Protein AF-A0A4R4LJ02-F1 (afdb_monomer_lite)

Secondary structure (DSSP, 8-state):
-EEEEEEETTEEEEEEESTTS-S-----SEEEEEEEETTEEEEEEEE---SSSBPPPEEEE--SSEEEEEEEEEE-TTS-EEEEEEPPPEEE-

pLDDT: mean 83.17, std 13.17, range [44.62, 96.06]

Sequence (93 aa):
MGVCVSWTNSQLKGDFYVNSWGGNAQHYGTARVYINYNGDLKYKYTVVTDHLGQYPLATHSTSGDGYGYTLVDTFNQNGSSIGGGSSPFQYFR

Foldseek 3Di:
DPWAWDDDDQKIKIKDFQQPDPDDSPWFQKKWKWKQKQNDTGTFDMDGCPDGTIDDIGMDGHDPWTKMKMWMWTHHNVRHTPGIDIHDIDTDD

Structure (mmCIF, N/CA/C/O backbone):
data_AF-A0A4R4LJ02-F1
#
_entry.id   AF-A0A4R4LJ02-F1
#
loop_
_atom_site.group_PDB
_atom_site.id
_atom_site.type_symbol
_atom_site.label_atom_id
_atom_site.label_alt_id
_atom_site.label_comp_id
_atom_site.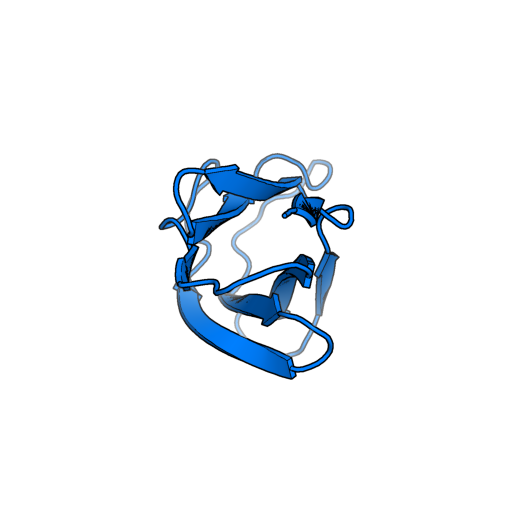label_asym_id
_atom_site.label_entity_id
_atom_site.label_seq_id
_atom_site.pdbx_PDB_ins_code
_atom_site.Cartn_x
_atom_site.Cartn_y
_atom_site.Cartn_z
_atom_site.occupancy
_atom_site.B_iso_or_equiv
_atom_site.auth_seq_id
_atom_site.auth_comp_id
_atom_site.auth_asym_id
_atom_site.auth_atom_id
_atom_site.pdbx_PDB_model_num
ATOM 1 N N . MET A 1 1 ? 6.029 4.431 9.857 1.00 56.09 1 MET A N 1
ATOM 2 C CA . MET A 1 1 ? 5.150 3.360 9.353 1.00 56.09 1 MET A CA 1
ATOM 3 C C . MET A 1 1 ? 6.064 2.338 8.731 1.00 56.09 1 MET A C 1
ATOM 5 O O . MET A 1 1 ? 6.943 2.740 7.977 1.00 56.09 1 MET A O 1
ATOM 9 N N . GLY A 1 2 ? 5.896 1.062 9.061 1.00 58.69 2 GLY A N 1
ATOM 10 C CA . GLY A 1 2 ? 6.609 -0.005 8.384 1.00 58.69 2 GLY A CA 1
ATOM 11 C C . GLY A 1 2 ? 5.781 -0.329 7.162 1.00 58.69 2 GLY A C 1
ATOM 12 O O . GLY A 1 2 ? 4.938 -1.214 7.217 1.00 58.69 2 GLY A O 1
ATOM 13 N N . VAL A 1 3 ? 5.914 0.477 6.115 1.00 58.91 3 VAL A N 1
ATOM 14 C CA . VAL A 1 3 ? 5.345 0.120 4.823 1.00 58.91 3 VAL A CA 1
ATOM 15 C C . VAL A 1 3 ? 6.496 -0.458 4.025 1.00 58.91 3 VAL A C 1
ATOM 17 O O . VAL A 1 3 ? 7.489 0.231 3.788 1.00 58.91 3 VAL A O 1
ATOM 20 N N . CYS A 1 4 ? 6.391 -1.722 3.639 1.00 66.69 4 CYS A N 1
ATOM 21 C CA . CYS A 1 4 ? 7.338 -2.315 2.710 1.00 66.69 4 CYS A CA 1
ATOM 22 C C . CYS A 1 4 ? 6.629 -2.758 1.442 1.00 66.69 4 CYS A C 1
ATOM 24 O O . CYS A 1 4 ? 5.417 -2.967 1.384 1.00 66.69 4 CYS A O 1
ATOM 26 N N . VAL A 1 5 ? 7.415 -2.818 0.384 1.00 67.44 5 VAL A N 1
ATOM 27 C CA . VAL A 1 5 ? 7.018 -3.421 -0.870 1.00 67.44 5 VAL A CA 1
ATOM 28 C C . VAL A 1 5 ? 8.123 -4.397 -1.221 1.00 67.44 5 VAL A C 1
ATOM 30 O O . VAL A 1 5 ? 9.305 -4.122 -1.020 1.00 67.44 5 VAL A O 1
ATOM 33 N N . SER A 1 6 ? 7.733 -5.554 -1.711 1.00 75.00 6 SER A N 1
ATOM 34 C CA . SER A 1 6 ? 8.630 -6.515 -2.319 1.00 75.00 6 SER A CA 1
ATOM 35 C C . SER A 1 6 ? 8.067 -6.896 -3.676 1.00 75.00 6 SER A C 1
ATOM 37 O O . SER A 1 6 ? 6.874 -6.735 -3.946 1.00 75.00 6 SER A O 1
ATOM 39 N N . TRP A 1 7 ? 8.933 -7.371 -4.558 1.00 67.88 7 TRP A N 1
ATOM 40 C CA . TRP A 1 7 ? 8.529 -7.904 -5.848 1.00 67.88 7 TRP A CA 1
ATOM 41 C C . TRP A 1 7 ? 8.958 -9.365 -5.946 1.00 67.88 7 TRP A C 1
ATOM 43 O O . TRP A 1 7 ? 10.051 -9.736 -5.516 1.00 67.88 7 TRP A O 1
ATOM 53 N N . THR A 1 8 ? 8.087 -10.222 -6.470 1.00 79.31 8 THR A N 1
ATOM 54 C CA . THR A 1 8 ? 8.389 -11.640 -6.699 1.00 79.31 8 THR A CA 1
ATOM 55 C C . THR A 1 8 ? 7.539 -12.168 -7.844 1.00 79.31 8 THR A C 1
ATOM 57 O O . THR A 1 8 ? 6.327 -11.972 -7.818 1.00 79.31 8 THR A O 1
ATOM 60 N N . ASN A 1 9 ? 8.143 -12.891 -8.795 1.00 70.06 9 ASN A N 1
ATOM 61 C CA . ASN A 1 9 ? 7.447 -13.667 -9.835 1.00 70.06 9 ASN A CA 1
ATOM 62 C C . ASN A 1 9 ? 6.278 -12.904 -10.486 1.00 70.06 9 ASN A C 1
ATOM 64 O O . ASN A 1 9 ? 5.133 -13.352 -10.442 1.00 70.06 9 ASN A O 1
ATOM 68 N N . SER A 1 10 ? 6.568 -11.723 -11.042 1.00 84.06 10 SER A N 1
ATOM 69 C CA . SER A 1 10 ? 5.579 -10.860 -11.707 1.00 84.06 10 SER A CA 1
ATOM 70 C C . SER A 1 10 ? 4.513 -10.260 -10.781 1.00 84.06 10 SER A C 1
ATOM 72 O O . SER A 1 10 ? 3.450 -9.854 -11.253 1.00 84.06 10 SER A O 1
ATOM 74 N N . GLN A 1 11 ? 4.786 -10.126 -9.483 1.00 90.19 11 GLN A N 1
ATOM 75 C CA . GLN A 1 11 ? 3.852 -9.544 -8.523 1.00 90.19 11 GLN A CA 1
ATOM 76 C C . GLN A 1 11 ? 4.549 -8.579 -7.555 1.00 90.19 11 GLN A C 1
ATOM 78 O O . GLN A 1 11 ? 5.523 -8.942 -6.898 1.00 90.19 11 GLN A O 1
ATOM 83 N N . LEU A 1 12 ? 3.997 -7.372 -7.411 1.00 90.50 12 LEU A N 1
ATOM 84 C CA . LEU A 1 12 ? 4.269 -6.484 -6.282 1.00 90.50 12 LEU A CA 1
ATOM 85 C C . LEU A 1 12 ? 3.454 -6.933 -5.072 1.00 90.50 12 LEU A C 1
ATOM 87 O O . LEU A 1 12 ? 2.253 -7.197 -5.180 1.00 90.50 12 LEU A O 1
ATOM 91 N N . LYS A 1 13 ? 4.113 -6.979 -3.922 1.00 90.56 13 LYS A N 1
ATOM 92 C CA . LYS A 1 13 ? 3.579 -7.389 -2.628 1.00 90.56 13 LYS A CA 1
ATOM 93 C C . LYS A 1 13 ? 3.860 -6.280 -1.627 1.00 90.56 13 LYS A C 1
ATOM 95 O O . LYS A 1 13 ? 5.008 -6.041 -1.269 1.00 90.56 13 LYS A O 1
ATOM 100 N N . GLY A 1 14 ? 2.813 -5.567 -1.244 1.00 87.12 14 GLY A N 1
ATOM 101 C CA . GLY A 1 14 ? 2.864 -4.470 -0.299 1.00 87.12 14 GLY A CA 1
ATOM 102 C C . GLY A 1 14 ? 2.432 -4.904 1.088 1.00 87.12 14 GLY A C 1
ATOM 103 O O . GLY A 1 14 ? 1.288 -5.314 1.272 1.00 87.12 14 GLY A O 1
ATOM 104 N N . ASP A 1 15 ? 3.324 -4.778 2.059 1.00 84.56 15 ASP A N 1
ATOM 105 C CA . ASP A 1 15 ? 3.003 -5.017 3.458 1.00 84.56 15 ASP A CA 1
ATOM 106 C C . ASP A 1 15 ? 2.737 -3.705 4.193 1.00 84.56 15 ASP A C 1
ATOM 108 O O . ASP A 1 15 ? 3.382 -2.676 3.957 1.00 84.56 15 ASP A O 1
ATOM 112 N N . PHE A 1 16 ? 1.820 -3.783 5.153 1.00 85.62 16 PHE A N 1
ATOM 113 C CA . PHE A 1 16 ? 1.475 -2.692 6.047 1.00 85.62 16 PHE A CA 1
ATOM 114 C C . PHE A 1 16 ? 1.596 -3.145 7.507 1.00 85.62 16 PHE A C 1
ATOM 116 O O . PHE A 1 16 ? 0.933 -4.098 7.923 1.00 85.62 16 PHE A O 1
ATOM 123 N N . TYR A 1 17 ? 2.427 -2.436 8.280 1.00 83.00 17 TYR A N 1
ATOM 124 C CA . TYR A 1 17 ? 2.628 -2.672 9.709 1.00 83.00 17 TYR A CA 1
ATOM 125 C C . TYR A 1 17 ? 2.387 -1.413 10.556 1.00 83.00 17 TYR A C 1
ATOM 127 O O . TYR A 1 17 ? 2.957 -0.345 10.298 1.00 83.00 17 TYR A O 1
ATOM 135 N N . VAL A 1 18 ? 1.598 -1.558 11.627 1.00 74.06 18 VAL A N 1
ATOM 136 C CA . VAL A 1 18 ? 1.243 -0.456 12.552 1.00 74.06 18 VAL A CA 1
ATOM 137 C C . VAL A 1 18 ? 2.237 -0.305 13.716 1.00 74.06 18 VAL A C 1
ATOM 139 O O . VAL A 1 18 ? 2.375 0.776 14.281 1.00 74.06 18 VAL A O 1
ATOM 142 N N . ASN A 1 19 ? 3.021 -1.342 14.027 1.00 63.00 19 ASN A N 1
ATOM 143 C CA . ASN A 1 19 ? 3.971 -1.387 15.155 1.00 63.00 19 ASN A CA 1
ATOM 144 C C . ASN A 1 19 ? 5.183 -0.431 15.058 1.00 63.00 19 ASN A C 1
ATOM 146 O O . ASN A 1 19 ? 5.990 -0.379 15.981 1.00 63.00 19 ASN A O 1
ATOM 150 N N . SER A 1 20 ? 5.326 0.332 13.971 1.00 52.38 20 SER A N 1
ATOM 151 C CA . SER A 1 20 ? 6.476 1.215 13.731 1.00 52.38 20 SER A CA 1
ATOM 152 C C . SER A 1 20 ? 6.204 2.710 14.024 1.00 52.38 20 SER A C 1
ATOM 154 O O . SER A 1 20 ? 7.035 3.559 13.678 1.00 52.38 20 SER A O 1
ATOM 156 N N . TRP A 1 21 ? 5.036 3.074 14.559 1.00 58.28 21 TRP A N 1
ATOM 157 C CA . TRP A 1 21 ? 4.710 4.461 14.919 1.00 58.28 21 TRP A CA 1
ATOM 158 C C . TRP A 1 21 ? 4.886 4.679 16.420 1.00 58.28 21 TRP A C 1
ATOM 160 O O . TRP A 1 21 ? 4.308 3.962 17.230 1.00 58.28 21 TRP A O 1
ATOM 170 N N . GLY A 1 22 ? 5.744 5.638 16.773 1.00 47.31 22 GLY A N 1
ATOM 171 C CA . GLY A 1 22 ? 6.248 5.851 18.126 1.00 47.31 22 GLY A CA 1
ATOM 172 C C . GLY A 1 22 ? 5.167 5.869 19.208 1.00 47.31 22 GLY A C 1
ATOM 173 O O . GLY A 1 22 ? 4.278 6.715 19.199 1.00 47.31 22 GLY A O 1
ATOM 174 N N . GLY A 1 23 ? 5.306 4.946 20.161 1.00 44.62 23 GLY A N 1
ATOM 175 C CA . GLY A 1 23 ? 4.833 5.037 21.547 1.00 44.62 23 GLY A CA 1
ATOM 176 C C . GLY A 1 23 ? 3.329 4.943 21.811 1.00 44.62 23 GLY A C 1
ATOM 177 O O . GLY A 1 23 ? 2.953 4.359 22.818 1.00 44.62 23 GLY A O 1
ATOM 178 N N . ASN A 1 24 ? 2.475 5.453 20.922 1.00 48.84 24 ASN A N 1
ATOM 179 C CA . ASN A 1 24 ? 1.035 5.606 21.148 1.00 48.84 24 ASN A CA 1
ATOM 180 C C . ASN A 1 24 ? 0.227 5.056 19.968 1.00 48.84 24 ASN A C 1
ATOM 182 O O . ASN A 1 24 ? -0.550 5.775 19.340 1.00 48.84 24 ASN A O 1
ATOM 186 N N . ALA A 1 25 ? 0.393 3.771 19.656 1.00 50.56 25 ALA A N 1
ATOM 187 C CA . ALA A 1 25 ? -0.495 3.051 18.745 1.00 50.56 25 ALA A CA 1
ATOM 188 C C . ALA A 1 25 ? -1.876 2.822 19.395 1.00 50.56 25 ALA A C 1
ATOM 190 O O . ALA A 1 25 ? -2.307 1.697 19.627 1.00 50.56 25 ALA A O 1
ATOM 191 N N . GLN A 1 26 ? -2.559 3.909 19.746 1.00 52.31 26 GLN A N 1
ATOM 192 C CA . GLN A 1 26 ? -3.958 3.897 20.138 1.00 52.31 26 GLN A CA 1
ATOM 193 C C . GLN A 1 26 ? -4.780 3.946 18.849 1.00 52.31 26 GLN A C 1
ATOM 195 O O . GLN A 1 26 ? -5.017 5.015 18.299 1.00 52.31 26 GLN A O 1
ATOM 200 N N . HIS A 1 27 ? -5.123 2.760 18.342 1.00 57.66 27 HIS A N 1
ATOM 201 C CA . HIS A 1 27 ? -6.186 2.476 17.371 1.00 57.66 27 HIS A CA 1
ATOM 202 C C . HIS A 1 27 ? -6.487 3.602 16.364 1.00 57.66 27 HIS A C 1
ATOM 204 O O . HIS A 1 27 ? -7.432 4.380 16.551 1.00 57.66 27 HIS A O 1
ATOM 210 N N . TYR A 1 28 ? -5.722 3.683 15.268 1.00 64.62 28 TYR A N 1
ATOM 211 C CA . TYR A 1 28 ? -6.161 4.518 14.149 1.00 64.62 28 TYR A CA 1
ATOM 212 C C . TYR A 1 28 ? -7.485 3.946 13.621 1.00 64.62 28 TYR A C 1
ATOM 214 O O . TYR A 1 28 ? -7.694 2.732 13.596 1.00 64.62 28 TYR A O 1
ATOM 222 N N . GLY A 1 29 ? -8.427 4.825 13.283 1.00 80.81 29 GLY A N 1
ATOM 223 C CA . GLY A 1 29 ? -9.775 4.411 12.905 1.00 80.81 29 GLY A CA 1
ATOM 224 C C 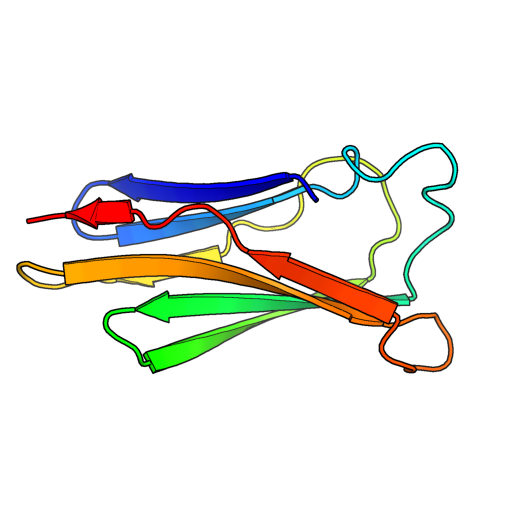. GLY A 1 29 ? -9.730 3.497 11.690 1.00 80.81 29 GLY A C 1
ATOM 225 O O . GLY A 1 29 ? -10.182 2.360 11.750 1.00 80.81 29 GLY A O 1
ATOM 226 N N . THR A 1 30 ? -9.127 3.969 10.598 1.00 88.44 30 THR A N 1
ATOM 227 C CA . THR A 1 30 ? -8.940 3.160 9.387 1.00 88.44 30 THR A CA 1
ATOM 228 C C . THR A 1 30 ? -7.641 3.499 8.667 1.00 88.44 30 THR A C 1
ATOM 230 O O . THR A 1 30 ? -7.129 4.613 8.763 1.00 88.44 30 THR A O 1
ATOM 233 N N . ALA A 1 31 ? -7.124 2.539 7.910 1.00 90.12 31 ALA A N 1
ATOM 234 C CA . ALA A 1 31 ? -6.038 2.714 6.963 1.00 90.12 31 ALA A CA 1
ATOM 235 C C . ALA A 1 31 ? -6.504 2.294 5.567 1.00 90.12 31 ALA A C 1
ATOM 237 O O . ALA A 1 31 ? -7.124 1.241 5.407 1.00 90.12 31 ALA A O 1
ATOM 238 N N . ARG A 1 32 ? -6.195 3.103 4.553 1.00 93.25 32 ARG A N 1
ATOM 239 C CA . ARG A 1 32 ? -6.387 2.768 3.139 1.00 93.25 32 ARG A CA 1
ATOM 240 C C . ARG A 1 32 ? -5.047 2.402 2.542 1.00 93.25 32 ARG A C 1
ATOM 242 O O . ARG A 1 32 ? -4.107 3.184 2.639 1.00 93.25 32 ARG A O 1
ATOM 249 N N . VAL A 1 33 ? -4.975 1.230 1.927 1.00 93.38 33 VAL A N 1
ATOM 250 C CA . VAL A 1 33 ? -3.736 0.680 1.379 1.00 93.38 33 VAL A CA 1
ATOM 251 C C . VAL A 1 33 ? -3.813 0.644 -0.139 1.00 93.38 33 VAL A C 1
ATOM 253 O O . VAL A 1 33 ? -4.812 0.223 -0.733 1.00 93.38 33 VAL A O 1
ATOM 256 N N . TYR A 1 34 ? -2.723 1.075 -0.763 1.00 95.19 34 TYR A N 1
ATOM 257 C CA . TYR A 1 34 ? -2.572 1.189 -2.203 1.00 95.19 34 TYR A CA 1
ATOM 258 C C . TYR A 1 34 ? -1.238 0.591 -2.646 1.00 95.19 34 TYR A C 1
ATOM 260 O O . TYR A 1 34 ? -0.266 0.563 -1.892 1.00 95.19 34 TYR A O 1
ATOM 268 N N . ILE A 1 35 ? -1.176 0.181 -3.909 1.00 94.75 35 ILE A N 1
ATOM 269 C CA . ILE A 1 35 ? 0.086 -0.034 -4.621 1.00 94.75 35 ILE A CA 1
ATOM 270 C C . ILE A 1 35 ? 0.128 0.974 -5.756 1.00 94.75 35 ILE A C 1
ATOM 272 O O . ILE A 1 35 ? -0.769 0.979 -6.597 1.00 94.75 35 ILE A O 1
ATOM 276 N N . ASN A 1 36 ? 1.156 1.811 -5.790 1.00 94.69 36 ASN A N 1
ATOM 277 C CA . ASN A 1 36 ? 1.491 2.557 -6.989 1.00 94.69 36 ASN A CA 1
ATOM 278 C C . ASN A 1 36 ? 2.328 1.656 -7.906 1.00 94.69 36 ASN A C 1
ATOM 280 O O . ASN A 1 36 ? 3.303 1.058 -7.450 1.00 94.69 36 ASN A O 1
ATOM 284 N N . TYR A 1 37 ? 1.928 1.533 -9.169 1.00 94.06 37 TYR A N 1
ATOM 285 C CA . TYR A 1 37 ? 2.647 0.783 -10.196 1.00 94.06 37 TYR A CA 1
ATOM 286 C C . TYR A 1 37 ? 2.829 1.671 -11.422 1.00 94.06 37 TYR A C 1
ATOM 288 O O . TYR A 1 37 ? 1.844 2.107 -12.013 1.00 94.06 37 TYR A O 1
ATOM 296 N N . ASN A 1 38 ? 4.082 1.948 -11.790 1.00 93.69 38 ASN A N 1
ATOM 297 C CA . ASN A 1 38 ? 4.442 2.797 -12.930 1.00 93.69 38 ASN A CA 1
ATOM 298 C C . ASN A 1 38 ? 3.734 4.170 -12.945 1.00 93.69 38 ASN A C 1
ATOM 300 O O . ASN A 1 38 ? 3.412 4.698 -14.005 1.00 93.69 38 ASN A O 1
ATOM 304 N N . GLY A 1 39 ? 3.499 4.758 -11.768 1.00 92.88 39 GLY A N 1
ATOM 305 C CA . GLY A 1 39 ? 2.822 6.048 -11.611 1.00 92.88 39 GLY A CA 1
ATOM 306 C C . GLY A 1 39 ? 1.323 5.932 -11.333 1.00 92.88 39 GLY A C 1
ATOM 307 O O . GLY A 1 39 ? 0.741 6.864 -10.779 1.00 92.88 39 GLY A O 1
ATOM 308 N N . ASP A 1 40 ? 0.708 4.778 -11.596 1.00 95.19 40 ASP A N 1
ATOM 309 C CA . ASP A 1 40 ? -0.710 4.565 -11.339 1.00 95.19 40 ASP A CA 1
ATOM 310 C C . ASP A 1 40 ? -0.969 4.094 -9.907 1.00 95.19 40 ASP A C 1
ATOM 312 O O . ASP A 1 40 ? -0.592 2.984 -9.519 1.00 95.19 40 ASP A O 1
ATOM 316 N N . LEU A 1 41 ? -1.720 4.882 -9.141 1.00 95.19 41 LEU A N 1
ATOM 317 C CA . LEU A 1 41 ? -2.161 4.497 -7.805 1.00 95.19 41 LEU A CA 1
ATOM 318 C C . LEU A 1 41 ? -3.329 3.499 -7.874 1.00 95.19 41 LEU A C 1
ATOM 320 O O . LEU A 1 41 ? -4.422 3.826 -8.334 1.00 95.19 41 LEU A O 1
ATOM 324 N N . LYS A 1 42 ? -3.119 2.275 -7.387 1.00 95.81 42 LYS A N 1
ATOM 325 C CA . LYS A 1 42 ? -4.133 1.214 -7.353 1.00 95.81 42 LYS A CA 1
ATOM 326 C C . LYS A 1 42 ? -4.594 0.981 -5.917 1.00 95.81 42 LYS A C 1
ATOM 328 O O . LYS A 1 42 ? -3.830 0.462 -5.103 1.00 95.81 42 LYS A O 1
ATOM 333 N N . TYR A 1 43 ? -5.850 1.310 -5.621 1.00 96.06 43 TYR A N 1
ATOM 334 C CA . TYR A 1 43 ? -6.494 0.943 -4.355 1.00 96.06 43 TYR A CA 1
ATOM 335 C C . TYR A 1 43 ? -6.514 -0.577 -4.167 1.00 96.06 43 TYR A C 1
ATOM 337 O O . TYR A 1 43 ? -6.696 -1.325 -5.133 1.00 96.06 43 TYR A O 1
ATOM 345 N N . LYS A 1 44 ? -6.312 -1.029 -2.927 1.00 95.62 44 LYS A N 1
ATOM 346 C CA . LYS A 1 44 ? -6.299 -2.453 -2.575 1.00 95.62 44 LYS A CA 1
ATOM 347 C C . LYS A 1 44 ? -7.366 -2.775 -1.555 1.00 95.62 44 LYS A C 1
ATOM 349 O O . LYS A 1 44 ? -8.253 -3.571 -1.845 1.00 95.62 44 LYS A O 1
ATOM 354 N N . TYR A 1 45 ? -7.296 -2.153 -0.388 1.00 94.88 45 TYR A N 1
ATOM 355 C CA . TYR A 1 45 ? -8.274 -2.371 0.665 1.00 94.88 45 TYR A CA 1
ATOM 356 C C . TYR A 1 45 ? -8.271 -1.221 1.671 1.00 94.88 45 TYR A C 1
ATOM 358 O O . TYR A 1 45 ? -7.359 -0.392 1.715 1.00 94.88 45 TYR A O 1
ATOM 366 N N . THR A 1 46 ? -9.308 -1.213 2.501 1.00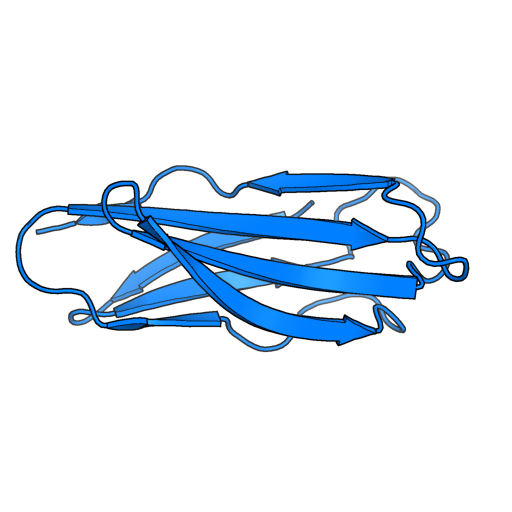 93.75 46 THR A N 1
ATOM 367 C CA . THR A 1 46 ? -9.406 -0.401 3.710 1.00 93.75 46 THR A CA 1
ATOM 368 C C . THR A 1 46 ? -9.495 -1.353 4.890 1.00 93.75 46 THR A C 1
ATOM 370 O O . THR A 1 46 ? -10.203 -2.356 4.805 1.00 93.75 46 THR A O 1
ATOM 373 N N . VAL A 1 47 ? -8.785 -1.059 5.974 1.00 90.19 47 VAL A N 1
ATOM 374 C CA . VAL A 1 47 ? -8.796 -1.880 7.187 1.00 90.19 47 VAL A CA 1
ATOM 375 C C . VAL A 1 47 ? -8.890 -1.009 8.432 1.00 90.19 47 VAL A C 1
ATOM 377 O O . VAL A 1 47 ? -8.357 0.098 8.458 1.00 90.19 47 VAL A O 1
ATOM 380 N N . VAL A 1 48 ? -9.586 -1.493 9.458 1.00 89.12 48 VAL A N 1
ATOM 381 C CA . VAL A 1 48 ? -9.578 -0.878 10.791 1.00 89.12 48 VAL A CA 1
ATOM 382 C C . VAL A 1 48 ? -8.265 -1.252 11.459 1.00 89.12 48 VAL A C 1
ATOM 384 O O . VAL A 1 48 ? -7.933 -2.434 11.490 1.00 89.12 48 VAL A O 1
ATOM 387 N N . THR A 1 49 ? -7.507 -0.282 11.975 1.00 84.12 49 THR A N 1
ATOM 388 C CA . THR A 1 49 ? -6.241 -0.606 12.646 1.00 84.12 49 THR A CA 1
ATOM 389 C C . THR A 1 49 ? -6.454 -0.843 14.138 1.00 84.12 49 THR A C 1
ATOM 391 O O . THR A 1 49 ? -6.193 0.023 14.971 1.00 84.12 49 THR A O 1
ATOM 394 N N . ASP A 1 50 ? -6.996 -2.008 14.473 1.00 82.06 50 ASP A N 1
ATOM 395 C CA . ASP A 1 50 ? -7.396 -2.399 15.826 1.00 82.06 50 ASP A CA 1
ATOM 396 C C . ASP A 1 50 ? -6.307 -3.149 16.610 1.00 82.06 50 ASP A C 1
ATOM 398 O O . ASP A 1 50 ? -6.417 -3.275 17.829 1.00 82.06 50 ASP A O 1
ATOM 402 N N . HIS A 1 51 ? -5.229 -3.579 15.954 1.00 79.25 51 HIS A N 1
ATOM 403 C CA . HIS A 1 51 ? -4.121 -4.293 16.586 1.00 79.25 51 HIS A CA 1
ATOM 404 C C . HIS A 1 51 ? -2.741 -3.854 16.075 1.00 79.25 51 HIS A C 1
ATOM 406 O O . HIS A 1 51 ? -2.582 -3.208 15.035 1.00 79.25 51 HIS A O 1
ATOM 412 N N . LEU A 1 52 ? -1.706 -4.210 16.834 1.00 81.06 52 LEU A N 1
ATOM 413 C CA . LEU A 1 52 ? -0.319 -4.062 16.408 1.00 81.06 52 LEU A CA 1
ATOM 414 C C . LEU A 1 52 ? 0.098 -5.223 15.507 1.00 81.06 52 LEU A C 1
ATOM 416 O O . LEU A 1 52 ? -0.311 -6.358 15.724 1.00 81.06 52 LEU A O 1
ATOM 420 N N . GLY A 1 53 ? 1.000 -4.946 14.567 1.00 81.56 53 GLY A N 1
ATOM 421 C CA . GLY A 1 53 ? 1.585 -5.965 13.699 1.00 81.56 53 GLY A CA 1
ATOM 422 C C . GLY A 1 53 ? 1.176 -5.797 12.244 1.00 81.56 53 GLY A C 1
ATOM 423 O O . GLY A 1 53 ? 1.010 -4.665 11.780 1.00 81.56 53 GLY A O 1
ATOM 424 N N . GLN A 1 54 ? 1.116 -6.927 11.540 1.00 86.12 54 GLN A N 1
ATOM 425 C CA . GLN A 1 54 ? 0.901 -7.006 10.100 1.00 86.12 54 GLN A CA 1
ATOM 426 C C . GLN A 1 54 ? -0.586 -6.990 9.758 1.00 86.12 54 GLN A C 1
ATOM 428 O O . GLN A 1 54 ? -1.381 -7.708 10.355 1.00 86.12 54 GLN A O 1
ATOM 433 N N . TYR A 1 55 ? -0.924 -6.228 8.729 1.00 87.94 55 TYR A N 1
ATOM 434 C CA . TYR A 1 55 ? -2.240 -6.207 8.103 1.00 87.94 55 TYR A CA 1
ATOM 435 C C . TYR A 1 55 ? -2.218 -6.980 6.775 1.00 87.94 55 TYR A C 1
ATOM 437 O O . TYR A 1 55 ? -1.139 -7.332 6.295 1.00 87.94 55 TYR A O 1
ATOM 445 N N . PRO A 1 56 ? -3.382 -7.276 6.161 1.00 91.50 56 PRO A N 1
ATOM 446 C CA . PRO A 1 56 ? -3.447 -8.099 4.955 1.00 91.50 56 PRO A CA 1
ATOM 447 C C . PRO A 1 56 ? -2.463 -7.673 3.859 1.00 91.50 56 PRO A C 1
ATOM 449 O O . PRO A 1 56 ? -2.259 -6.490 3.604 1.00 91.50 56 PRO A O 1
ATOM 452 N N . LEU A 1 57 ? -1.865 -8.631 3.160 1.00 90.62 57 LEU A N 1
ATOM 453 C CA . LEU A 1 57 ? -0.920 -8.310 2.096 1.00 90.62 57 LEU A CA 1
ATOM 454 C C . LEU A 1 57 ? -1.644 -7.661 0.904 1.00 90.62 57 LEU A C 1
ATOM 456 O O . LEU A 1 57 ? -2.553 -8.248 0.314 1.00 90.62 57 LEU A O 1
ATOM 460 N N . ALA A 1 58 ? -1.209 -6.469 0.503 1.00 92.81 58 ALA A N 1
ATOM 461 C CA . ALA A 1 58 ? -1.624 -5.858 -0.751 1.00 92.81 58 ALA A CA 1
ATOM 462 C C . ALA A 1 58 ? -0.864 -6.506 -1.910 1.00 92.81 58 ALA A C 1
ATOM 464 O O . ALA A 1 58 ? 0.349 -6.676 -1.840 1.00 92.81 58 ALA A O 1
ATOM 465 N N . THR A 1 59 ? -1.543 -6.832 -3.012 1.00 93.94 59 THR A N 1
ATOM 466 C CA . THR A 1 59 ? -0.858 -7.390 -4.186 1.00 93.94 59 THR A CA 1
ATOM 467 C C . THR A 1 59 ? -1.258 -6.728 -5.495 1.00 93.94 59 THR A C 1
ATOM 469 O O . THR A 1 59 ? -2.363 -6.195 -5.663 1.00 93.94 59 THR A O 1
ATOM 472 N N . HIS A 1 60 ? -0.330 -6.720 -6.445 1.00 93.69 60 HIS A N 1
ATOM 473 C CA . HIS A 1 60 ? -0.586 -6.278 -7.806 1.00 93.69 60 HIS A CA 1
ATOM 474 C C . HIS A 1 60 ? 0.255 -7.076 -8.791 1.00 93.69 60 HIS A C 1
ATOM 476 O O . HIS A 1 60 ? 1.467 -7.173 -8.624 1.00 93.69 60 HIS A O 1
ATOM 482 N N . SER A 1 61 ? -0.386 -7.634 -9.814 1.00 93.44 61 SER A N 1
ATOM 483 C CA . SER A 1 61 ? 0.327 -8.222 -10.943 1.00 93.44 61 SER A CA 1
ATOM 484 C C . SER A 1 61 ? 1.107 -7.143 -11.686 1.00 93.44 61 SER A C 1
ATOM 486 O O . SER A 1 61 ? 0.644 -6.013 -11.824 1.00 93.44 61 SER A O 1
ATOM 488 N N . THR A 1 62 ? 2.279 -7.514 -12.174 1.00 90.44 62 THR A N 1
ATOM 489 C CA . THR A 1 62 ? 3.187 -6.659 -12.939 1.00 90.44 62 THR A CA 1
ATOM 490 C C . THR A 1 62 ? 3.534 -7.338 -14.252 1.00 90.44 62 THR A C 1
ATOM 492 O O . THR A 1 62 ? 3.545 -8.567 -14.329 1.00 90.44 62 THR A O 1
ATOM 495 N N . SER A 1 63 ? 3.836 -6.545 -15.274 1.00 87.94 63 SER A N 1
ATOM 496 C CA . SER A 1 63 ? 4.305 -7.034 -16.569 1.00 87.94 63 SER A CA 1
ATOM 497 C C . SER A 1 63 ? 5.457 -6.170 -17.068 1.00 87.94 63 SER A C 1
ATOM 499 O O . SER A 1 63 ? 5.318 -4.946 -17.089 1.00 87.94 63 SER A O 1
ATOM 501 N N . GLY A 1 64 ? 6.542 -6.815 -17.502 1.00 86.62 64 GLY A N 1
ATOM 502 C CA . GLY A 1 64 ? 7.752 -6.151 -17.987 1.00 86.62 64 GLY A CA 1
ATOM 503 C C . GLY A 1 64 ? 8.455 -5.300 -16.930 1.00 86.62 64 GLY A C 1
ATOM 504 O O . GLY A 1 64 ? 8.174 -5.395 -15.732 1.00 86.62 64 GLY A O 1
ATOM 505 N N . ASP A 1 65 ? 9.340 -4.435 -17.414 1.00 89.94 65 ASP A N 1
ATOM 506 C CA . ASP A 1 65 ? 10.109 -3.510 -16.593 1.00 89.94 65 ASP A CA 1
ATOM 507 C C . ASP A 1 65 ? 9.213 -2.448 -15.943 1.00 89.94 65 ASP A C 1
ATOM 509 O O . ASP A 1 65 ? 8.279 -1.907 -16.548 1.00 89.94 65 ASP A O 1
ATOM 513 N N . GLY A 1 66 ? 9.524 -2.102 -14.698 1.00 93.00 66 GLY A N 1
ATOM 514 C CA . GLY A 1 66 ? 8.779 -1.070 -14.001 1.00 93.00 66 GLY A CA 1
ATOM 515 C C . GLY A 1 66 ? 9.253 -0.797 -12.589 1.00 93.00 66 GLY A C 1
ATOM 516 O O . GLY A 1 66 ? 10.297 -1.270 -12.131 1.00 93.00 66 GLY A O 1
ATOM 517 N N . TYR A 1 67 ? 8.450 -0.001 -11.896 1.00 93.75 67 TYR A N 1
ATOM 518 C CA . TYR A 1 67 ? 8.618 0.267 -10.483 1.00 93.75 67 TYR A CA 1
ATOM 519 C C . TYR A 1 67 ? 7.276 0.264 -9.764 1.00 93.75 67 TYR A C 1
ATOM 521 O O . TYR A 1 67 ? 6.216 0.516 -10.344 1.00 93.75 67 TYR A O 1
ATOM 529 N N . GLY A 1 68 ? 7.325 0.010 -8.464 1.00 93.31 68 GLY A N 1
ATOM 530 C CA . GLY A 1 68 ? 6.169 0.192 -7.612 1.00 93.31 68 GLY A CA 1
ATOM 531 C C . GLY A 1 68 ? 6.528 0.371 -6.154 1.00 93.31 68 GLY A C 1
ATOM 532 O O . GLY A 1 68 ? 7.650 0.111 -5.724 1.00 93.31 68 GLY A O 1
ATOM 533 N N . TYR A 1 69 ? 5.557 0.863 -5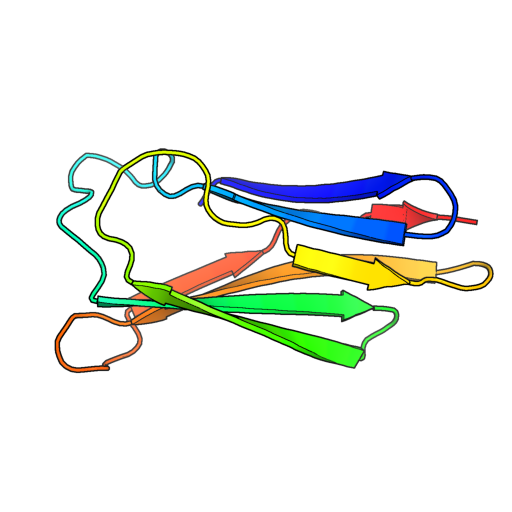.401 1.00 93.25 69 TYR A N 1
ATOM 534 C CA . TYR A 1 69 ? 5.672 1.087 -3.970 1.00 93.25 69 TYR A CA 1
ATOM 535 C C . TYR A 1 69 ? 4.297 1.045 -3.322 1.00 93.25 69 TYR A C 1
ATOM 537 O O . TYR A 1 69 ? 3.271 1.309 -3.954 1.00 93.25 69 TYR A O 1
ATOM 545 N N . THR A 1 70 ? 4.277 0.679 -2.052 1.00 93.69 70 THR A N 1
ATOM 546 C CA . THR A 1 70 ? 3.060 0.645 -1.253 1.00 93.69 70 THR A CA 1
ATOM 547 C C . THR A 1 70 ? 2.846 2.018 -0.638 1.00 93.69 70 THR A C 1
ATOM 549 O O . THR A 1 70 ? 3.792 2.652 -0.167 1.00 93.69 70 THR A O 1
ATOM 552 N N . LEU A 1 71 ? 1.597 2.462 -0.621 1.00 92.56 71 LEU A N 1
ATOM 553 C CA . LEU A 1 71 ? 1.161 3.690 0.028 1.00 92.56 71 LEU A CA 1
ATOM 554 C C . LEU A 1 71 ? 0.062 3.363 1.023 1.00 92.56 71 LEU A C 1
ATOM 556 O O . LEU A 1 71 ? -0.794 2.518 0.754 1.00 92.56 71 LEU A O 1
ATOM 560 N N . VAL A 1 72 ? 0.082 4.053 2.154 1.00 90.94 72 VAL A N 1
ATOM 561 C CA . VAL A 1 72 ? -0.951 3.942 3.174 1.00 90.94 72 VAL A CA 1
ATOM 562 C C . VAL A 1 72 ? -1.370 5.331 3.614 1.00 90.94 72 VAL A C 1
ATOM 564 O O . VAL A 1 72 ? -0.519 6.107 4.043 1.00 90.94 72 VAL A O 1
ATOM 567 N N . ASP A 1 73 ? -2.671 5.600 3.564 1.00 90.44 73 ASP A N 1
ATOM 568 C CA . ASP A 1 73 ? -3.291 6.760 4.208 1.00 90.44 73 ASP A CA 1
ATOM 569 C C . ASP A 1 73 ? -3.983 6.298 5.489 1.00 90.44 73 ASP A C 1
ATOM 571 O O . ASP A 1 73 ? -4.736 5.322 5.464 1.00 90.44 73 ASP A O 1
ATOM 575 N N . THR A 1 74 ? -3.779 6.997 6.600 1.00 86.19 74 THR A N 1
ATOM 576 C CA . THR A 1 74 ? -4.446 6.710 7.873 1.00 86.19 74 THR A CA 1
ATOM 577 C C . THR A 1 74 ? -5.430 7.797 8.263 1.00 86.19 74 THR A C 1
ATOM 579 O O . THR A 1 74 ? -5.223 8.993 8.051 1.00 86.19 74 THR A O 1
ATOM 582 N N . PHE A 1 75 ? -6.512 7.358 8.896 1.00 88.06 75 PHE A N 1
ATOM 583 C CA . PHE A 1 75 ? -7.605 8.191 9.366 1.00 88.06 75 PHE A CA 1
ATOM 584 C C . PHE A 1 75 ? -7.878 7.879 10.837 1.00 88.06 75 PHE A C 1
ATOM 586 O O . PHE A 1 75 ? -7.819 6.723 11.261 1.00 88.06 75 PHE A O 1
ATOM 593 N N . ASN A 1 76 ? -8.196 8.899 11.633 1.00 86.12 76 ASN A N 1
ATOM 594 C CA . ASN A 1 76 ? -8.680 8.697 12.999 1.00 86.12 76 ASN A CA 1
ATOM 595 C C . ASN A 1 76 ? -10.124 8.146 13.003 1.00 86.12 76 ASN A C 1
ATOM 597 O O . ASN A 1 76 ? -10.748 7.978 11.956 1.00 86.12 76 ASN A O 1
ATOM 601 N N . GLN A 1 77 ? -10.671 7.863 14.188 1.00 83.94 77 GLN A N 1
ATOM 602 C CA . GLN A 1 77 ? -12.028 7.310 14.345 1.00 83.94 77 GLN A CA 1
ATOM 603 C C . GLN A 1 77 ? -13.137 8.236 13.819 1.00 83.94 77 GLN A C 1
ATOM 605 O O . GLN A 1 77 ? -14.195 7.764 13.418 1.00 83.94 77 GLN A O 1
ATOM 610 N N . ASN A 1 78 ? -12.870 9.541 13.744 1.00 87.50 78 ASN A N 1
ATOM 611 C CA . ASN A 1 78 ? -13.786 10.535 13.182 1.00 87.50 78 ASN A CA 1
ATOM 612 C C . ASN A 1 78 ? -13.641 10.666 11.653 1.00 87.50 78 ASN A C 1
ATOM 614 O O . ASN A 1 78 ? -14.217 11.570 11.053 1.00 87.50 78 ASN A O 1
ATOM 618 N N . GLY A 1 79 ? -12.829 9.814 11.016 1.00 85.25 79 GLY A N 1
ATOM 619 C CA . GLY A 1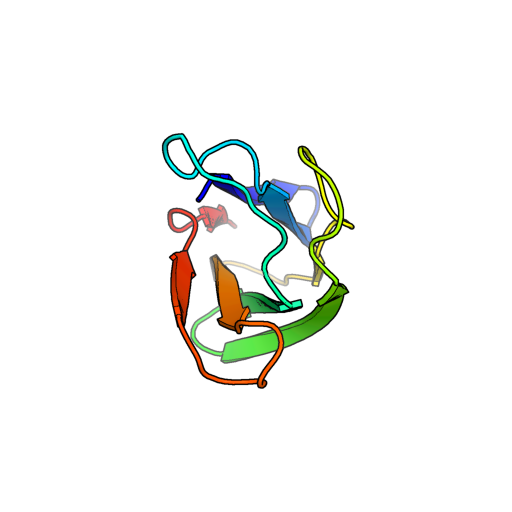 79 ? -12.579 9.829 9.576 1.00 85.25 79 GLY A CA 1
ATOM 620 C C . GLY A 1 79 ? -11.668 10.962 9.095 1.00 85.25 79 GLY A C 1
ATOM 621 O O . GLY A 1 79 ? -11.524 11.150 7.890 1.00 85.25 79 GLY A O 1
ATOM 622 N N . SER A 1 80 ? -11.036 11.722 9.995 1.00 87.94 80 SER A N 1
ATOM 623 C CA . SER A 1 80 ? -10.073 12.759 9.604 1.00 87.94 80 SER A CA 1
ATOM 624 C C . SER A 1 80 ? -8.732 12.129 9.246 1.00 87.94 80 SER A C 1
ATOM 626 O O . SER A 1 80 ? -8.247 11.269 9.983 1.00 87.94 80 SER A O 1
ATOM 628 N N . SER A 1 81 ? -8.119 12.578 8.146 1.00 87.94 81 SER A N 1
ATOM 629 C CA . SER A 1 81 ? -6.768 12.148 7.775 1.00 87.94 81 SER A CA 1
ATOM 630 C C . SER A 1 81 ? -5.765 12.585 8.840 1.00 87.94 81 SER A C 1
ATOM 632 O O . SER A 1 81 ? -5.780 13.729 9.293 1.00 87.94 81 SER A O 1
ATOM 634 N N . ILE A 1 82 ? -4.906 11.655 9.239 1.00 84.69 82 ILE A N 1
ATOM 635 C CA . ILE A 1 82 ? -3.839 11.866 10.226 1.00 84.69 82 ILE A CA 1
ATOM 636 C C . ILE A 1 82 ? -2.455 11.578 9.633 1.00 84.69 82 ILE A C 1
ATOM 638 O O . ILE A 1 82 ? -1.469 11.476 10.363 1.00 84.69 82 ILE A O 1
ATOM 642 N N . GLY A 1 83 ? -2.380 11.468 8.305 1.00 82.56 83 GLY A N 1
ATOM 643 C CA . GLY A 1 83 ? -1.152 11.243 7.559 1.00 82.56 83 GLY A CA 1
ATOM 644 C C . GLY A 1 83 ? -1.106 9.869 6.907 1.00 82.56 83 GLY A C 1
ATOM 645 O O . GLY A 1 83 ? -2.125 9.315 6.501 1.00 82.56 83 GLY A O 1
ATOM 646 N N . GLY A 1 84 ? 0.108 9.356 6.749 1.00 81.56 84 GLY A N 1
ATOM 647 C CA . GLY A 1 84 ? 0.353 8.166 5.962 1.00 81.56 84 GLY A CA 1
ATOM 648 C C . GLY A 1 84 ? 1.833 7.848 5.837 1.00 81.56 84 GLY A C 1
ATOM 649 O O . GLY A 1 84 ? 2.683 8.414 6.532 1.00 81.56 84 GLY A O 1
ATOM 650 N N . GLY A 1 85 ? 2.141 6.923 4.941 1.00 84.62 85 GLY A N 1
ATOM 651 C CA . GLY A 1 85 ? 3.503 6.495 4.681 1.00 84.62 85 GLY A CA 1
ATOM 652 C C . GLY A 1 85 ? 3.616 5.741 3.371 1.00 84.62 85 GLY A C 1
ATOM 653 O O . GLY A 1 85 ? 2.659 5.140 2.884 1.00 84.62 85 GLY A O 1
ATOM 654 N N . SER A 1 86 ? 4.817 5.774 2.812 1.00 89.19 86 SER A N 1
ATOM 655 C CA . SER A 1 86 ? 5.184 5.043 1.608 1.00 89.19 86 SER A CA 1
ATOM 656 C C . SER A 1 86 ? 6.327 4.090 1.908 1.00 89.19 86 SER A C 1
ATOM 658 O O . SER A 1 86 ? 7.225 4.416 2.689 1.00 89.19 86 SER A O 1
ATOM 660 N N . SER A 1 87 ? 6.337 2.940 1.247 1.00 89.75 87 SER A N 1
ATOM 661 C CA . SER A 1 87 ? 7.557 2.144 1.163 1.00 89.75 87 SER A CA 1
ATOM 662 C C . SER A 1 87 ? 8.588 2.831 0.256 1.00 89.75 87 SER A C 1
ATOM 664 O O . SER A 1 87 ? 8.221 3.690 -0.552 1.00 89.75 87 SER A O 1
ATOM 666 N N . PRO A 1 88 ? 9.867 2.424 0.308 1.00 89.88 88 PRO A N 1
ATOM 667 C CA . PRO A 1 88 ? 10.808 2.696 -0.774 1.00 89.88 88 PRO A CA 1
ATOM 668 C C . PRO A 1 88 ? 10.294 2.168 -2.121 1.00 89.88 88 PRO A C 1
ATOM 670 O O . PRO A 1 88 ? 9.451 1.264 -2.168 1.00 89.88 88 PRO A O 1
ATOM 673 N N . PHE A 1 89 ? 10.828 2.715 -3.213 1.00 90.94 89 PHE A N 1
ATOM 674 C CA . PHE A 1 89 ? 10.565 2.212 -4.558 1.00 90.94 89 PHE A CA 1
ATOM 675 C C . PHE A 1 89 ? 11.223 0.850 -4.768 1.00 90.94 89 PHE A C 1
ATOM 677 O O . PHE A 1 89 ? 12.414 0.681 -4.510 1.00 90.94 89 PHE A O 1
ATOM 684 N N . GLN A 1 90 ? 10.459 -0.089 -5.311 1.00 90.12 90 GLN A N 1
ATOM 685 C CA . GLN A 1 90 ? 10.967 -1.348 -5.827 1.00 90.12 90 GLN A CA 1
ATOM 686 C C . GLN A 1 90 ? 10.964 -1.296 -7.347 1.00 90.12 90 GLN A C 1
A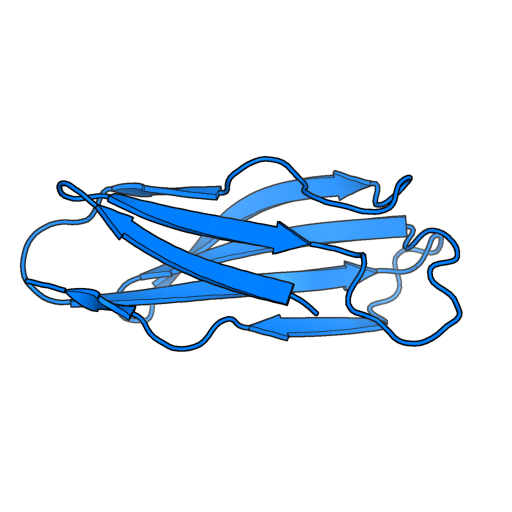TOM 688 O O . GLN A 1 90 ? 9.902 -1.228 -7.961 1.00 90.12 90 GLN A O 1
ATOM 693 N N . TYR A 1 91 ? 12.153 -1.366 -7.935 1.00 90.50 91 TYR A N 1
ATOM 694 C CA . TYR A 1 91 ? 12.340 -1.539 -9.372 1.00 90.50 91 TYR A CA 1
ATOM 695 C C . TYR A 1 91 ? 12.407 -3.033 -9.701 1.00 90.50 91 TYR A C 1
ATOM 697 O O . TYR A 1 91 ? 12.925 -3.825 -8.906 1.00 90.50 91 TYR A O 1
ATOM 705 N N . PHE A 1 92 ? 11.875 -3.421 -10.854 1.00 86.38 92 PHE A N 1
ATOM 706 C CA . PHE A 1 92 ? 11.880 -4.800 -11.339 1.00 86.38 92 PHE A CA 1
ATOM 707 C C . PHE A 1 92 ? 11.941 -4.843 -12.869 1.00 86.38 92 PHE A C 1
ATOM 709 O O . PHE A 1 92 ? 11.691 -3.838 -13.541 1.00 86.38 92 PHE A O 1
ATOM 716 N N . ARG A 1 93 ? 12.311 -6.015 -13.386 1.00 81.25 93 ARG A N 1
ATOM 717 C CA . ARG A 1 93 ? 12.384 -6.374 -14.804 1.00 81.25 93 ARG A CA 1
ATOM 718 C C . ARG A 1 93 ? 11.742 -7.738 -15.010 1.00 81.25 93 ARG A C 1
ATOM 720 O O . ARG A 1 93 ? 11.939 -8.586 -14.107 1.00 81.25 93 ARG A O 1
#

Radius of gyration: 13.28 Å; chains: 1; bounding box: 26×26×40 Å